Protein AF-A0A0J5P2F0-F1 (afdb_monomer)

pLDDT: mean 94.04, std 5.74, range [52.84, 98.5]

Mean predicted aligned error: 3.56 Å

InterPro domains:
  IPR014894 Inner membrane lipoprotein DcrB/EagT6 [PF08786] (7-129)
  IPR016123 Mog1/PsbP, alpha/beta/alpha sandwich [SSF55724] (1-134)

Nearest PDB structures (foldseek):
  1tu1-assembly1_A  TM=9.092E-01  e=1.789E-09  Pseudomonas aeruginosa PAO1
  6e8a-assembly2_B-2  TM=6.348E-01  e=1.844E-07  Salmonella enterica subsp. enterica serovar Typhimurium
  6e8a-assembly1_A-3  TM=6.586E-01  e=5.725E-07  Salmonella enterica subsp. enterica serovar Typhimurium
  1v2b-assembly2_B  TM=5.776E-01  e=3.020E-05  Nicotiana tabacum
  4pws-assembly1_A  TM=5.704E-01  e=7.357E-04  Mycobacterium tuberculosis

Organism: NCBI:txid67855

Sequence (136 aa):
MYYQINEGKFKLPESWQDQSVNAFTLPNSQVNFVINRMPLVEGVNHEDFYHQIMHQFESLTNYHLIEHRQFELQNQPVHLLEYDWKSPESHIYQLAVLWIVGKQLLTFTFTSTIPLTESQKDYLLNIVYSFEPTTE

Structure (mmCIF, N/CA/C/O backbone):
data_AF-A0A0J5P2F0-F1
#
_entry.id   AF-A0A0J5P2F0-F1
#
loop_
_atom_site.group_PDB
_atom_site.id
_atom_site.type_symbol
_atom_site.label_atom_id
_atom_site.label_alt_id
_atom_site.label_comp_id
_atom_site.label_asym_id
_atom_site.label_entity_id
_atom_site.label_seq_id
_atom_site.pdbx_PDB_ins_code
_atom_site.Cartn_x
_atom_site.Cartn_y
_atom_site.Cartn_z
_atom_site.occupancy
_atom_site.B_iso_or_equiv
_atom_site.auth_seq_id
_atom_site.auth_comp_id
_atom_site.auth_asym_id
_atom_site.auth_atom_id
_atom_site.pdbx_PDB_model_num
ATOM 1 N N . MET A 1 1 ? -13.324 -5.195 20.435 1.00 87.44 1 MET A N 1
ATOM 2 C CA . MET A 1 1 ? -13.615 -5.215 18.982 1.00 87.44 1 MET A CA 1
ATOM 3 C C . MET A 1 1 ? -13.550 -6.643 18.428 1.00 87.44 1 MET A C 1
ATOM 5 O O . MET A 1 1 ? -12.713 -7.415 18.886 1.00 87.44 1 MET A O 1
ATOM 9 N N . TYR A 1 2 ? -14.430 -7.035 17.497 1.00 91.62 2 TYR A N 1
ATOM 10 C CA . TYR A 1 2 ? -14.237 -8.277 16.728 1.00 91.62 2 TYR A CA 1
ATOM 11 C C . TYR A 1 2 ? -13.278 -7.998 15.571 1.00 91.62 2 TYR A C 1
ATOM 13 O O . TYR A 1 2 ? -13.491 -7.048 14.830 1.00 91.62 2 TYR A O 1
ATOM 21 N N . TYR A 1 3 ? -12.251 -8.827 15.428 1.00 93.75 3 TYR A N 1
ATOM 22 C CA . TYR A 1 3 ? -11.258 -8.742 14.366 1.00 93.75 3 TYR A CA 1
ATOM 23 C C . TYR A 1 3 ? -11.399 -9.954 13.447 1.00 93.75 3 TYR A C 1
ATOM 25 O O . TYR A 1 3 ? -11.496 -11.085 13.936 1.00 93.75 3 TYR A O 1
ATOM 33 N N . GLN A 1 4 ? -11.439 -9.719 12.137 1.00 94.56 4 GLN A N 1
ATOM 34 C CA . GLN A 1 4 ? -11.586 -10.758 11.121 1.00 94.56 4 GLN A CA 1
ATOM 35 C C . GLN A 1 4 ? -10.316 -10.855 10.276 1.00 94.56 4 GLN A C 1
ATOM 37 O O . GLN A 1 4 ? -9.797 -9.853 9.796 1.00 94.56 4 GLN A O 1
ATOM 42 N N . ILE A 1 5 ? -9.854 -12.086 10.083 1.00 96.31 5 ILE A N 1
ATOM 43 C CA . ILE A 1 5 ? -8.816 -12.463 9.123 1.00 96.31 5 ILE A CA 1
ATOM 44 C C . ILE A 1 5 ? -9.408 -13.456 8.121 1.00 96.31 5 ILE A C 1
ATOM 46 O O . ILE A 1 5 ? -10.567 -13.860 8.240 1.00 96.31 5 ILE A O 1
ATOM 50 N N . ASN A 1 6 ? -8.614 -13.872 7.140 1.00 96.25 6 ASN A N 1
ATOM 51 C CA . ASN A 1 6 ? -9.054 -14.828 6.129 1.00 96.25 6 ASN A CA 1
ATOM 52 C C . ASN A 1 6 ? -9.465 -16.186 6.743 1.00 96.25 6 ASN A C 1
ATOM 54 O O . ASN A 1 6 ? -10.436 -16.801 6.314 1.00 96.25 6 ASN A O 1
ATOM 58 N N . GLU A 1 7 ? -8.776 -16.629 7.796 1.00 98.25 7 GLU A N 1
ATOM 59 C CA . GLU A 1 7 ? -8.963 -17.941 8.426 1.00 98.25 7 GLU A CA 1
ATOM 60 C C . GLU A 1 7 ? -10.062 -17.963 9.505 1.00 98.25 7 GLU A C 1
ATOM 62 O O . GLU A 1 7 ? -10.419 -19.033 10.002 1.00 98.25 7 GLU A O 1
ATOM 67 N N . GLY A 1 8 ? -10.600 -16.807 9.911 1.00 96.75 8 GLY A N 1
ATOM 68 C CA . GLY A 1 8 ? -11.597 -16.737 10.979 1.00 96.75 8 GLY A CA 1
ATOM 69 C C . GLY A 1 8 ? -11.687 -15.380 11.674 1.00 96.75 8 GLY A C 1
ATOM 70 O O . GLY A 1 8 ? -11.323 -14.345 11.125 1.00 96.75 8 GLY A O 1
ATOM 71 N N . LYS A 1 9 ? -12.206 -15.378 12.909 1.00 97.25 9 LYS A N 1
ATOM 72 C CA . LYS A 1 9 ? -12.408 -14.158 13.705 1.00 97.25 9 LYS A CA 1
ATOM 73 C C . LYS A 1 9 ? -12.157 -14.376 15.192 1.00 97.25 9 LYS A C 1
ATOM 75 O O . LYS A 1 9 ? -12.449 -15.446 15.723 1.00 97.25 9 LYS A O 1
ATOM 8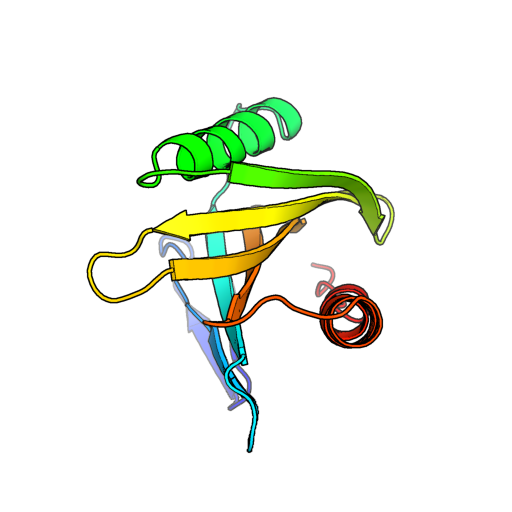0 N N . PHE A 1 10 ? -11.692 -13.338 15.879 1.00 96.81 10 PHE A N 1
ATOM 81 C CA . PHE A 1 10 ? -11.490 -13.332 17.330 1.00 96.81 10 PHE A CA 1
ATOM 82 C C . PHE A 1 10 ? -11.836 -11.967 17.937 1.00 96.81 10 PHE A C 1
ATOM 84 O O . PHE A 1 10 ? -12.030 -10.983 17.228 1.00 96.81 10 PHE A O 1
ATOM 91 N N . LYS A 1 11 ? -11.981 -11.906 19.266 1.00 96.81 11 LYS A N 1
ATOM 92 C CA . LYS A 1 11 ? -12.186 -10.643 19.989 1.00 96.81 11 LYS A CA 1
ATOM 93 C C . LYS A 1 11 ? -10.843 -10.092 20.444 1.00 96.81 11 LYS A C 1
ATOM 95 O O . LYS A 1 11 ? -10.133 -10.773 21.177 1.00 96.81 11 LYS A O 1
ATOM 100 N N . LEU A 1 12 ? -10.548 -8.855 20.065 1.00 94.75 12 LEU A N 1
ATOM 101 C CA . LEU A 1 12 ? -9.410 -8.095 20.567 1.00 94.75 12 LEU A CA 1
ATOM 102 C C . LEU A 1 12 ? -9.856 -7.032 21.584 1.00 94.75 12 LEU A C 1
ATOM 104 O O . LEU A 1 12 ? -10.955 -6.469 21.440 1.00 94.75 12 LEU A O 1
ATOM 108 N N . PRO A 1 13 ? -9.022 -6.727 22.596 1.00 95.56 13 PRO A N 1
ATOM 109 C CA . PRO A 1 13 ? -9.184 -5.533 23.419 1.00 95.56 13 PRO A CA 1
ATOM 110 C C . PRO A 1 13 ? -9.134 -4.259 22.566 1.00 95.56 13 PRO A C 1
ATOM 112 O O . PRO A 1 13 ? -8.366 -4.177 21.615 1.00 95.56 13 PRO A O 1
ATOM 115 N N . GLU A 1 14 ? -9.926 -3.248 22.919 1.00 88.50 14 GLU A N 1
ATOM 116 C CA . GLU A 1 14 ? -9.983 -1.975 22.172 1.00 88.50 14 GLU A CA 1
ATOM 117 C C . GLU A 1 14 ? -8.732 -1.109 22.346 1.00 88.50 14 GLU A C 1
ATOM 119 O O . GLU A 1 14 ? -8.480 -0.220 21.544 1.00 88.50 14 GLU A O 1
ATOM 124 N N . SER A 1 15 ? -7.924 -1.382 23.372 1.00 89.75 15 SER A N 1
ATOM 125 C CA . SER A 1 15 ? -6.664 -0.681 23.621 1.00 89.75 15 SER A CA 1
ATOM 126 C C . SER A 1 15 ? -5.516 -1.127 22.712 1.00 89.75 15 SER A C 1
ATOM 128 O O . SER A 1 15 ? -4.425 -0.565 22.800 1.00 89.75 15 SER A O 1
ATOM 130 N N . TRP A 1 16 ? -5.711 -2.162 21.890 1.00 91.50 16 TRP A N 1
ATOM 131 C CA . TRP A 1 16 ? -4.663 -2.684 21.019 1.00 91.50 16 TRP A CA 1
ATOM 132 C C . TRP A 1 16 ? -4.615 -1.906 19.709 1.00 91.50 16 TRP A C 1
ATOM 134 O O . TRP A 1 16 ? -5.640 -1.630 19.090 1.00 91.50 16 TRP A O 1
ATOM 144 N N . GLN A 1 17 ? -3.401 -1.589 19.272 1.00 89.38 17 GLN A N 1
ATOM 145 C CA . GLN A 1 17 ? -3.153 -0.960 17.983 1.00 89.38 17 GLN A CA 1
ATOM 146 C C . GLN A 1 17 ? -2.941 -2.045 16.924 1.00 89.38 17 GLN A C 1
ATOM 148 O O . GLN A 1 17 ? -2.087 -2.915 17.095 1.00 89.38 17 GLN A O 1
ATOM 153 N N . ASP A 1 18 ? -3.700 -1.990 15.829 1.00 91.81 18 ASP A N 1
ATOM 154 C CA . ASP A 1 18 ? -3.492 -2.895 14.697 1.00 91.81 18 ASP A CA 1
ATOM 155 C C . ASP A 1 18 ? -2.254 -2.470 13.895 1.00 91.81 18 ASP A C 1
ATOM 157 O O . ASP A 1 18 ? -2.211 -1.377 13.331 1.00 91.81 18 ASP A O 1
ATOM 161 N N . GLN A 1 19 ? -1.252 -3.348 13.856 1.00 91.62 19 GLN A N 1
ATOM 162 C CA . GLN A 1 19 ? -0.035 -3.213 13.048 1.00 91.62 19 GLN A CA 1
ATOM 163 C C . GLN A 1 19 ? 0.100 -4.368 12.043 1.00 91.62 19 GLN A C 1
ATOM 165 O O . GLN A 1 19 ? 1.201 -4.734 11.633 1.00 91.62 19 GLN A O 1
ATOM 170 N N . SER A 1 20 ? -1.018 -4.997 11.675 1.00 95.31 20 SER A N 1
ATOM 171 C CA . SER A 1 20 ? -1.015 -6.155 10.788 1.00 95.31 20 SER A CA 1
ATOM 172 C C . SER A 1 20 ? -0.485 -5.799 9.406 1.00 95.31 20 SER A C 1
ATOM 174 O O . SER A 1 20 ? -0.911 -4.824 8.777 1.00 95.31 20 SER A O 1
ATOM 176 N N . VAL A 1 21 ? 0.382 -6.667 8.895 1.00 97.25 21 VAL A N 1
ATOM 177 C CA . VAL A 1 21 ? 0.887 -6.623 7.526 1.00 97.25 21 VAL A CA 1
ATOM 178 C C . VAL A 1 21 ? 0.358 -7.844 6.787 1.00 97.25 21 VAL A C 1
ATOM 180 O O . VAL A 1 21 ? 0.605 -8.975 7.202 1.00 97.25 21 VAL A O 1
ATOM 183 N N . ASN A 1 22 ? -0.364 -7.628 5.689 1.00 98.31 22 ASN A N 1
ATOM 184 C CA . ASN A 1 22 ? -0.620 -8.699 4.729 1.00 98.31 22 ASN A CA 1
ATOM 185 C C . ASN A 1 22 ? 0.449 -8.643 3.649 1.00 98.31 22 ASN A C 1
ATOM 187 O O . ASN A 1 22 ? 0.729 -7.567 3.133 1.00 98.31 22 ASN A O 1
ATOM 191 N N . ALA A 1 23 ? 1.018 -9.791 3.303 1.00 97.75 23 ALA A N 1
ATOM 192 C CA . ALA A 1 23 ? 1.998 -9.915 2.239 1.00 97.75 23 ALA A CA 1
ATOM 193 C C . ALA A 1 23 ? 1.588 -11.057 1.309 1.00 97.75 23 ALA A C 1
ATOM 195 O O . ALA A 1 23 ? 1.312 -12.168 1.759 1.00 97.75 23 ALA A O 1
ATOM 196 N N . PHE A 1 24 ? 1.562 -10.772 0.014 1.00 97.19 24 PHE A N 1
ATOM 197 C CA . PHE A 1 24 ? 1.224 -11.710 -1.043 1.00 97.19 24 PHE A CA 1
ATOM 198 C C . PHE A 1 24 ? 2.360 -11.747 -2.060 1.00 97.19 24 PHE A C 1
ATOM 200 O O . PHE A 1 24 ? 2.907 -10.710 -2.443 1.00 97.19 24 PHE A O 1
ATOM 207 N N . THR A 1 25 ? 2.690 -12.947 -2.524 1.00 93.44 25 THR A N 1
ATOM 208 C CA . THR A 1 25 ? 3.610 -13.164 -3.641 1.00 93.44 25 THR A CA 1
ATOM 209 C C . THR A 1 25 ? 2.808 -13.612 -4.853 1.00 93.44 25 THR A C 1
ATOM 211 O O . THR A 1 25 ? 1.906 -14.446 -4.747 1.00 93.44 25 THR A O 1
ATOM 214 N N . LEU A 1 26 ? 3.106 -13.039 -6.016 1.00 87.44 26 LEU A N 1
ATOM 215 C CA . LEU A 1 26 ? 2.444 -13.423 -7.256 1.00 87.44 26 LEU A CA 1
ATOM 216 C C . LEU A 1 26 ? 3.254 -14.555 -7.912 1.00 87.44 26 LEU A C 1
ATOM 218 O O . LEU A 1 26 ? 4.434 -14.357 -8.213 1.00 87.44 26 LEU A O 1
ATOM 222 N N . PRO A 1 27 ? 2.664 -15.741 -8.160 1.00 85.50 27 PRO A N 1
ATOM 223 C CA . PRO A 1 27 ? 3.372 -16.828 -8.828 1.00 85.50 27 PRO A CA 1
ATOM 224 C C . PRO A 1 27 ? 3.928 -16.385 -10.184 1.00 85.50 27 PRO A C 1
ATOM 226 O O . PRO A 1 27 ? 3.225 -15.754 -10.971 1.00 85.50 27 PRO A O 1
ATOM 229 N N . ASN A 1 28 ? 5.182 -16.746 -10.469 1.00 83.12 28 ASN A N 1
ATOM 230 C CA . ASN A 1 28 ? 5.889 -16.395 -11.709 1.00 83.12 28 ASN A CA 1
ATOM 231 C C . ASN A 1 28 ? 6.033 -14.881 -11.967 1.00 83.12 28 ASN A C 1
ATOM 233 O O . ASN A 1 28 ? 6.261 -14.470 -13.103 1.00 83.12 28 ASN A O 1
ATOM 237 N N . SER A 1 29 ? 5.919 -14.054 -10.927 1.00 84.88 29 SER A N 1
ATOM 238 C CA . SER A 1 29 ? 6.127 -12.610 -10.990 1.00 84.88 29 SER A CA 1
ATOM 239 C C . SER A 1 29 ? 7.200 -12.183 -9.989 1.00 84.88 29 SER A C 1
ATOM 241 O O . SER A 1 29 ? 7.382 -12.817 -8.953 1.00 84.88 29 SER A O 1
ATOM 243 N N . GLN A 1 30 ? 7.907 -11.093 -10.292 1.00 86.00 30 GLN A N 1
ATOM 244 C CA . GLN A 1 30 ? 8.799 -10.415 -9.338 1.00 86.00 30 GLN A CA 1
ATOM 245 C C . GLN A 1 30 ? 8.046 -9.390 -8.476 1.00 86.00 30 GLN A C 1
ATOM 247 O O . GLN A 1 30 ? 8.664 -8.644 -7.720 1.00 86.00 30 GLN A O 1
ATOM 252 N N . VAL A 1 31 ? 6.718 -9.334 -8.614 1.00 94.62 31 VAL A N 1
ATOM 253 C CA . VAL A 1 31 ? 5.867 -8.406 -7.879 1.00 94.62 31 VAL A CA 1
ATOM 254 C C . VAL A 1 31 ? 5.418 -9.027 -6.564 1.00 94.62 31 VAL A C 1
ATOM 256 O O . VAL A 1 31 ? 4.801 -10.095 -6.546 1.00 94.62 31 VAL A O 1
ATOM 259 N N . ASN A 1 32 ? 5.655 -8.298 -5.481 1.00 96.12 32 ASN A N 1
ATOM 260 C CA . ASN A 1 32 ? 5.056 -8.558 -4.180 1.00 96.12 32 ASN A CA 1
ATOM 261 C C . ASN A 1 32 ? 3.978 -7.515 -3.904 1.00 96.12 32 ASN A C 1
ATOM 263 O O . ASN A 1 32 ? 4.107 -6.367 -4.324 1.00 96.12 32 ASN A O 1
ATOM 267 N N . PHE A 1 33 ? 2.940 -7.910 -3.178 1.00 98.06 33 PHE A N 1
ATOM 268 C CA . PHE A 1 33 ? 1.868 -7.021 -2.753 1.00 98.06 33 PHE A CA 1
ATOM 269 C C . PHE A 1 33 ? 1.780 -7.009 -1.233 1.00 98.06 33 PHE A C 1
ATOM 271 O O . PHE A 1 33 ? 1.627 -8.057 -0.608 1.00 98.06 33 PHE A O 1
ATOM 278 N N . VAL A 1 34 ? 1.889 -5.827 -0.640 1.00 98.44 34 VAL A N 1
ATOM 279 C CA . VAL A 1 34 ? 1.850 -5.625 0.804 1.00 98.44 34 VAL A CA 1
ATOM 280 C C . VAL A 1 34 ? 0.735 -4.655 1.164 1.00 98.44 34 VAL A C 1
ATOM 282 O O . VAL A 1 34 ? 0.554 -3.638 0.500 1.00 98.44 34 VAL A O 1
ATOM 285 N N . ILE A 1 35 ? 0.005 -4.962 2.234 1.00 98.38 35 ILE A N 1
ATOM 286 C CA . ILE A 1 35 ? -0.979 -4.069 2.843 1.00 98.38 35 ILE A CA 1
ATOM 287 C C . ILE A 1 35 ? -0.570 -3.845 4.289 1.00 98.38 35 ILE A C 1
ATOM 289 O O . ILE A 1 35 ? -0.520 -4.797 5.071 1.00 98.38 35 ILE A O 1
ATOM 293 N N . ASN A 1 36 ? -0.316 -2.596 4.656 1.00 97.12 36 ASN A N 1
ATOM 294 C CA . ASN A 1 36 ? -0.070 -2.198 6.037 1.00 97.12 36 ASN A CA 1
ATOM 295 C C . ASN A 1 36 ? -1.106 -1.173 6.503 1.00 97.12 36 ASN A C 1
ATOM 297 O O . ASN A 1 36 ? -1.730 -0.477 5.700 1.00 97.12 36 ASN A O 1
ATOM 301 N N . ARG A 1 37 ? -1.287 -1.118 7.824 1.00 95.25 37 ARG A N 1
ATOM 302 C CA . ARG A 1 37 ? -2.189 -0.189 8.503 1.00 95.25 37 ARG A CA 1
ATOM 303 C C . ARG A 1 37 ? -1.376 0.776 9.327 1.00 95.25 37 ARG A C 1
ATOM 305 O O . ARG A 1 37 ? -0.375 0.396 9.932 1.00 95.25 37 ARG A O 1
ATOM 312 N N . MET A 1 38 ? -1.860 1.999 9.401 1.00 93.38 38 MET A N 1
ATOM 313 C CA . MET A 1 38 ? -1.382 2.966 10.366 1.00 93.38 38 MET A CA 1
ATOM 314 C C . MET A 1 38 ? -2.579 3.738 10.919 1.00 93.38 38 MET A C 1
ATOM 316 O O . MET A 1 38 ? -3.417 4.197 10.143 1.00 93.38 38 MET A O 1
ATOM 320 N N . PRO A 1 39 ? -2.708 3.871 12.246 1.00 92.19 39 PRO A N 1
ATOM 321 C CA . PRO A 1 39 ? -3.801 4.638 12.816 1.00 92.19 39 PRO A CA 1
ATOM 322 C C . PRO A 1 39 ? -3.642 6.119 12.497 1.00 92.19 39 PRO A C 1
ATOM 324 O O . PRO A 1 39 ? -2.528 6.646 12.463 1.00 92.19 39 PRO A O 1
ATOM 327 N N . LEU A 1 40 ? -4.774 6.788 12.303 1.00 91.19 40 LEU A N 1
ATOM 328 C CA . LEU A 1 40 ? -4.795 8.238 12.185 1.00 91.19 40 LEU A CA 1
ATOM 329 C C . LEU A 1 40 ? -4.395 8.882 13.514 1.00 91.19 40 LEU A C 1
ATOM 331 O O . LEU A 1 40 ? -4.709 8.375 14.594 1.00 91.19 40 LEU A O 1
ATOM 335 N N . VAL A 1 41 ? -3.728 10.028 13.425 1.00 87.31 41 VAL A N 1
ATOM 336 C CA . VAL A 1 41 ? -3.439 10.862 14.593 1.00 87.31 41 VAL A CA 1
ATOM 337 C C . VAL A 1 41 ? -4.651 11.751 14.852 1.00 87.31 41 VAL A C 1
ATOM 339 O O . VAL A 1 41 ? -5.075 12.508 13.979 1.00 87.31 41 VAL A O 1
ATOM 342 N N . GLU A 1 42 ? -5.225 11.654 16.052 1.00 84.00 42 GLU A N 1
ATOM 343 C CA . GLU A 1 42 ? -6.386 12.463 16.427 1.00 84.00 42 GLU A CA 1
ATOM 344 C C . GLU A 1 42 ? -6.087 13.965 16.310 1.00 84.0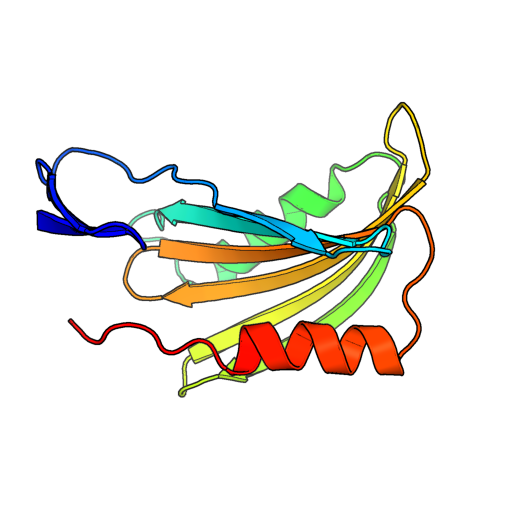0 42 GLU A C 1
ATOM 346 O O . GLU A 1 42 ? -5.034 14.446 16.728 1.00 84.00 42 GLU A O 1
ATOM 351 N N . GLY A 1 43 ? -7.033 14.715 15.741 1.00 86.75 43 GLY A N 1
ATOM 352 C CA . GLY A 1 43 ? -6.924 16.166 15.565 1.00 86.75 43 GLY A CA 1
ATOM 353 C C . GLY A 1 43 ? -6.117 16.620 14.343 1.00 86.75 43 GLY A C 1
ATOM 354 O O . GLY A 1 43 ? -6.144 17.809 14.033 1.00 86.75 43 GLY A O 1
ATOM 355 N N . VAL A 1 44 ? -5.452 15.710 13.623 1.00 89.75 44 VAL A N 1
ATOM 356 C CA . VAL A 1 44 ? -4.807 16.010 12.334 1.00 89.75 44 VAL A CA 1
ATOM 357 C C . VAL A 1 44 ? -5.838 15.852 11.217 1.00 89.75 44 VAL A C 1
ATOM 359 O O . VAL A 1 44 ? -6.589 14.876 11.189 1.00 89.75 44 VAL A O 1
ATOM 362 N N . ASN A 1 45 ? -5.910 16.820 10.302 1.00 93.62 45 ASN A N 1
ATOM 363 C CA . ASN A 1 45 ? -6.792 16.690 9.144 1.00 93.62 45 ASN A CA 1
ATOM 364 C C . ASN A 1 45 ? -6.229 15.653 8.152 1.00 93.62 45 ASN A C 1
ATOM 366 O O . ASN A 1 45 ? -5.026 15.409 8.098 1.00 93.62 45 ASN A O 1
ATOM 370 N N . HIS A 1 46 ? -7.107 15.013 7.380 1.00 93.31 46 HIS A N 1
ATOM 371 C CA . HIS A 1 46 ? -6.714 13.897 6.515 1.00 93.31 46 HIS A CA 1
ATOM 372 C C . HIS A 1 46 ? -5.711 14.292 5.422 1.00 93.31 46 HIS A C 1
ATOM 374 O O . HIS A 1 46 ? -4.814 13.509 5.127 1.00 93.31 46 HIS A O 1
ATOM 380 N N . GLU A 1 47 ? -5.824 15.495 4.858 1.00 93.12 47 GLU A N 1
ATOM 381 C CA . GLU A 1 47 ? -4.907 15.978 3.816 1.00 93.12 47 GLU A CA 1
ATOM 382 C C . GLU A 1 47 ? -3.489 16.173 4.366 1.00 93.12 47 GLU A C 1
ATOM 384 O O . GLU A 1 47 ? -2.529 15.634 3.817 1.00 93.12 47 GLU A O 1
ATOM 389 N N . ASP A 1 48 ? -3.346 16.849 5.507 1.00 93.81 48 ASP A N 1
ATOM 390 C CA . ASP A 1 48 ? -2.063 17.013 6.197 1.00 93.81 48 ASP A CA 1
ATOM 391 C C . ASP A 1 48 ? -1.471 15.657 6.584 1.00 93.81 48 ASP A C 1
ATOM 393 O O . ASP A 1 48 ? -0.261 15.449 6.480 1.00 93.81 48 ASP A O 1
ATOM 397 N N . PHE A 1 49 ? -2.324 14.711 6.988 1.00 94.81 49 PHE A N 1
ATOM 398 C CA . PHE A 1 49 ? -1.894 13.352 7.283 1.00 94.81 49 PHE A CA 1
ATOM 399 C C . PHE A 1 49 ? -1.337 12.659 6.034 1.00 94.81 49 PHE A C 1
ATOM 401 O O . PHE A 1 49 ? -0.229 12.128 6.082 1.00 94.81 49 PHE A O 1
ATOM 408 N N . TYR A 1 50 ? -2.037 12.709 4.894 1.00 96.19 50 TYR A N 1
ATOM 409 C CA . TYR A 1 50 ? -1.515 12.183 3.631 1.00 96.19 50 TYR A CA 1
ATOM 410 C C . TYR A 1 50 ? -0.185 12.837 3.257 1.00 96.19 50 TYR A C 1
ATOM 412 O O . TYR A 1 50 ? 0.772 12.123 2.961 1.00 96.19 50 TYR A O 1
ATOM 420 N N . HIS A 1 51 ? -0.088 14.166 3.321 1.00 94.31 51 HIS A N 1
ATOM 421 C CA . HIS A 1 51 ? 1.153 14.887 3.037 1.00 94.31 51 HIS A CA 1
ATOM 422 C C . HIS A 1 51 ? 2.306 14.435 3.935 1.00 94.31 51 HIS A C 1
ATOM 424 O O . HIS A 1 51 ? 3.403 14.177 3.437 1.00 94.31 51 HIS A O 1
ATOM 430 N N . GLN A 1 52 ? 2.057 14.266 5.236 1.00 93.81 52 GLN A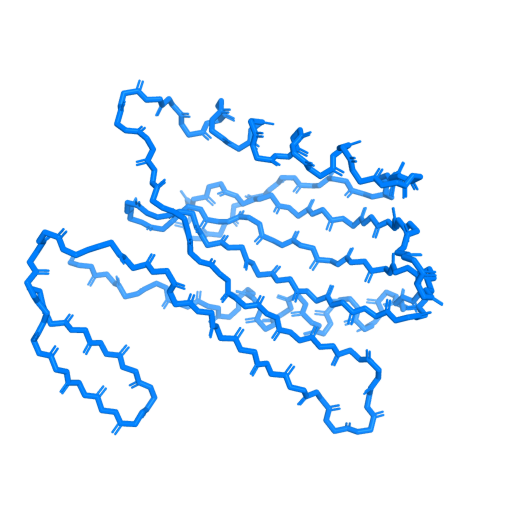 N 1
ATOM 431 C CA . GLN A 1 52 ? 3.057 13.768 6.176 1.00 93.81 52 GLN A CA 1
ATOM 432 C C . GLN A 1 52 ? 3.561 12.373 5.787 1.00 93.81 52 GLN A C 1
ATOM 434 O O . GLN A 1 52 ? 4.755 12.104 5.906 1.00 93.81 52 GLN A O 1
ATOM 439 N N . ILE A 1 53 ? 2.677 11.482 5.332 1.00 94.62 53 ILE A N 1
ATOM 440 C CA . ILE A 1 53 ? 3.058 10.122 4.929 1.00 94.62 53 ILE A CA 1
ATOM 441 C C . ILE A 1 53 ? 3.788 10.109 3.596 1.00 94.62 53 ILE A C 1
ATOM 443 O O . ILE A 1 53 ? 4.817 9.451 3.479 1.00 94.62 53 ILE A O 1
ATOM 447 N N . MET A 1 54 ? 3.328 10.884 2.619 1.00 95.38 54 MET A N 1
ATOM 448 C CA . MET A 1 54 ? 4.014 11.000 1.333 1.00 95.38 54 MET A CA 1
ATOM 449 C C . MET A 1 54 ? 5.437 11.548 1.500 1.00 95.38 54 MET A C 1
ATOM 451 O O . MET A 1 54 ? 6.375 10.996 0.931 1.00 95.38 54 MET A O 1
ATOM 455 N N . HIS A 1 55 ? 5.627 12.535 2.381 1.00 94.25 55 HIS A N 1
ATOM 456 C CA . HIS A 1 55 ? 6.947 13.081 2.708 1.00 94.25 55 HIS A CA 1
ATOM 457 C C . HIS A 1 55 ? 7.885 12.044 3.365 1.00 94.25 55 HIS A C 1
ATOM 459 O O . HIS A 1 55 ? 9.107 12.182 3.314 1.00 94.25 55 HIS A O 1
ATOM 465 N N . GLN A 1 56 ? 7.366 10.975 3.982 1.00 93.75 56 GLN A N 1
ATOM 466 C CA . GLN A 1 56 ? 8.228 9.899 4.490 1.00 93.75 56 GLN A CA 1
ATOM 467 C C . GLN A 1 56 ? 8.864 9.100 3.349 1.00 93.75 56 GLN A C 1
ATOM 469 O O . GLN A 1 56 ? 10.023 8.704 3.475 1.00 93.75 56 GLN A O 1
ATOM 474 N N . PHE A 1 57 ? 8.170 8.912 2.221 1.00 93.50 57 PHE A N 1
ATOM 475 C CA . PHE A 1 57 ? 8.746 8.238 1.052 1.00 93.50 57 PHE A CA 1
ATOM 476 C C . PHE A 1 57 ? 9.905 9.031 0.443 1.00 93.50 57 PHE A C 1
ATOM 478 O O . PHE A 1 57 ? 10.890 8.439 0.014 1.00 93.50 57 PHE A O 1
ATOM 485 N N . GLU A 1 58 ? 9.859 10.362 0.501 1.00 93.25 58 GLU A N 1
ATOM 486 C CA . GLU A 1 58 ? 10.938 11.229 0.007 1.00 93.25 58 GLU A CA 1
ATOM 487 C C . GLU A 1 58 ? 12.262 11.050 0.768 1.00 93.25 58 GLU A C 1
ATOM 489 O O . GLU A 1 58 ? 13.327 11.403 0.264 1.00 93.25 58 GLU A O 1
ATOM 494 N N . SER A 1 59 ? 12.223 10.460 1.969 1.00 94.50 59 SER A N 1
ATOM 495 C CA . SER A 1 59 ? 13.429 10.124 2.734 1.00 94.50 59 SER A CA 1
ATOM 496 C C . SER A 1 59 ? 14.159 8.871 2.228 1.00 94.50 59 SER A C 1
ATOM 498 O O . SER A 1 59 ? 15.266 8.573 2.689 1.00 94.50 59 SER A O 1
ATOM 500 N N . LEU A 1 60 ? 13.566 8.131 1.283 1.00 95.31 60 LEU A N 1
ATOM 501 C CA . LEU A 1 60 ? 14.184 6.953 0.682 1.00 95.31 60 LEU A CA 1
ATOM 502 C C . LEU A 1 60 ? 15.418 7.340 -0.147 1.00 95.31 60 LEU A C 1
ATOM 504 O O . LEU A 1 60 ? 15.497 8.393 -0.781 1.00 95.31 60 LEU A O 1
ATOM 508 N N . THR A 1 61 ? 16.417 6.456 -0.156 1.00 96.06 61 THR A N 1
ATOM 509 C CA . THR A 1 61 ? 17.679 6.717 -0.860 1.00 96.06 61 THR A CA 1
ATOM 510 C C . THR A 1 61 ? 17.447 6.774 -2.365 1.00 96.06 61 THR A C 1
ATOM 512 O O . THR A 1 61 ? 16.983 5.801 -2.957 1.00 96.06 61 THR A O 1
ATOM 515 N N . ASN A 1 62 ? 17.832 7.889 -2.988 1.00 96.31 62 ASN A N 1
ATOM 516 C CA . ASN A 1 62 ? 17.584 8.164 -4.405 1.00 96.31 62 ASN A CA 1
ATOM 517 C C . ASN A 1 62 ? 16.103 8.018 -4.784 1.00 96.31 62 ASN A C 1
ATOM 519 O O . ASN A 1 62 ? 15.801 7.463 -5.836 1.00 96.31 62 ASN A O 1
ATOM 523 N N . TYR A 1 63 ? 15.200 8.469 -3.913 1.00 97.69 63 TYR A N 1
ATOM 524 C CA . TYR A 1 63 ? 13.782 8.532 -4.226 1.00 97.69 63 TYR A CA 1
ATOM 525 C C . TYR A 1 63 ? 13.527 9.354 -5.492 1.00 97.69 63 TYR A C 1
ATOM 527 O O . TYR A 1 63 ? 14.033 10.471 -5.638 1.00 97.69 63 TYR A O 1
ATOM 535 N N . HIS A 1 64 ? 12.707 8.808 -6.380 1.00 97.69 64 HIS A N 1
ATOM 536 C CA . HIS A 1 64 ? 12.258 9.462 -7.593 1.00 97.69 64 HIS A CA 1
ATOM 537 C C . HIS A 1 64 ? 10.769 9.185 -7.796 1.00 97.69 64 HIS A C 1
ATOM 539 O O . HIS A 1 64 ? 10.353 8.059 -8.062 1.00 97.69 64 HIS A O 1
ATOM 545 N N . LEU A 1 65 ? 9.960 10.235 -7.654 1.00 98.06 65 LEU A N 1
ATOM 546 C CA . LEU A 1 65 ? 8.531 10.185 -7.935 1.00 98.06 65 LEU A CA 1
ATOM 547 C C . LEU A 1 65 ? 8.306 10.198 -9.451 1.00 98.06 65 LEU A C 1
ATOM 549 O O . LEU A 1 65 ? 8.707 11.143 -10.129 1.00 98.06 65 LEU A O 1
ATOM 553 N N . ILE A 1 66 ? 7.637 9.166 -9.956 1.00 97.62 66 ILE A N 1
ATOM 554 C CA . ILE A 1 66 ? 7.282 9.003 -11.369 1.00 97.62 66 ILE A CA 1
ATOM 555 C C . ILE A 1 66 ? 5.892 9.594 -11.624 1.00 97.62 66 ILE A C 1
ATOM 557 O O . ILE A 1 66 ? 5.711 10.380 -12.552 1.00 97.62 66 ILE A O 1
ATOM 561 N N . GLU A 1 67 ? 4.915 9.254 -10.780 1.00 97.06 67 GLU A N 1
ATOM 562 C CA . GLU A 1 67 ? 3.551 9.780 -10.860 1.00 97.06 67 GLU A CA 1
ATOM 563 C C . GLU A 1 67 ? 2.957 9.960 -9.461 1.00 97.06 67 GLU A C 1
ATOM 565 O O . GLU A 1 67 ? 3.090 9.096 -8.596 1.00 97.06 67 GLU A O 1
ATOM 570 N N . HIS A 1 68 ? 2.238 11.064 -9.256 1.00 97.75 68 HIS A N 1
ATOM 571 C CA . HIS A 1 68 ? 1.292 11.220 -8.153 1.00 97.75 68 HIS A CA 1
ATOM 572 C C . HIS A 1 68 ? -0.070 11.606 -8.722 1.00 97.75 68 HIS A C 1
ATOM 574 O O . HIS A 1 68 ? -0.193 12.581 -9.464 1.00 97.75 68 HIS A O 1
ATOM 580 N N . ARG A 1 69 ? -1.101 10.838 -8.364 1.00 97.44 69 ARG A N 1
ATOM 581 C CA . ARG A 1 69 ? -2.486 11.094 -8.758 1.00 97.44 69 ARG A CA 1
ATOM 582 C C . ARG A 1 69 ? -3.409 11.009 -7.552 1.00 97.44 69 ARG A C 1
ATOM 584 O O . ARG A 1 69 ? -3.355 10.045 -6.796 1.00 97.44 69 ARG A O 1
ATOM 591 N N . GLN A 1 70 ? -4.301 11.983 -7.418 1.00 97.50 70 GLN A N 1
ATOM 592 C CA . GLN A 1 70 ? -5.407 11.948 -6.464 1.00 97.50 70 GLN A CA 1
ATOM 593 C C . GLN A 1 70 ? -6.719 11.681 -7.202 1.00 97.50 70 GLN A C 1
ATOM 595 O O . GLN A 1 70 ? -6.959 12.225 -8.281 1.00 97.50 70 GLN A O 1
ATOM 600 N N . PHE A 1 71 ? -7.552 10.819 -6.634 1.00 96.38 71 PHE A N 1
ATOM 601 C CA . PHE A 1 71 ? -8.886 10.487 -7.133 1.00 96.38 71 PHE A CA 1
ATOM 602 C C . PHE A 1 71 ? -9.754 10.008 -5.967 1.00 96.38 71 PHE A C 1
ATOM 604 O O . PHE A 1 71 ? -9.298 9.959 -4.826 1.00 96.38 71 PHE A O 1
ATOM 611 N N . GLU A 1 72 ? -11.010 9.671 -6.240 1.00 95.44 72 GLU A N 1
ATOM 612 C CA . GLU A 1 72 ? -11.935 9.187 -5.219 1.00 95.44 72 GLU A CA 1
ATOM 613 C C . GLU A 1 72 ? -12.304 7.723 -5.459 1.00 95.44 72 GLU A C 1
ATOM 615 O O . GLU A 1 72 ? -12.633 7.327 -6.579 1.00 95.44 72 GLU A O 1
ATOM 620 N N . LEU A 1 73 ? -12.305 6.930 -4.387 1.00 94.12 73 LEU A N 1
ATOM 621 C CA . LEU A 1 73 ? -12.959 5.624 -4.335 1.00 94.12 73 LEU A CA 1
ATOM 622 C C . LEU A 1 73 ? -14.009 5.671 -3.235 1.00 94.12 73 LEU A C 1
ATOM 624 O O . LEU A 1 73 ? -13.716 6.058 -2.107 1.00 94.12 73 LEU A O 1
ATOM 628 N N . GLN A 1 74 ? -15.243 5.287 -3.564 1.00 91.31 74 GLN A N 1
ATOM 629 C CA . GLN A 1 74 ? -16.361 5.272 -2.611 1.00 91.31 74 GLN A CA 1
ATOM 630 C C . GLN A 1 74 ? -16.547 6.617 -1.875 1.00 91.31 74 GLN A C 1
ATOM 632 O O . GLN A 1 74 ? -16.811 6.657 -0.675 1.00 91.31 74 GLN A O 1
ATOM 637 N N . ASN A 1 75 ? -16.403 7.729 -2.609 1.00 91.06 75 ASN A N 1
ATOM 638 C CA . ASN A 1 75 ? -16.472 9.107 -2.100 1.00 91.06 75 ASN A CA 1
ATOM 639 C C . ASN A 1 75 ? -15.430 9.433 -1.011 1.00 91.06 75 ASN A C 1
ATOM 641 O O . ASN A 1 75 ? -15.661 10.311 -0.180 1.00 91.06 75 ASN A O 1
ATOM 645 N N . GLN A 1 76 ? -14.314 8.7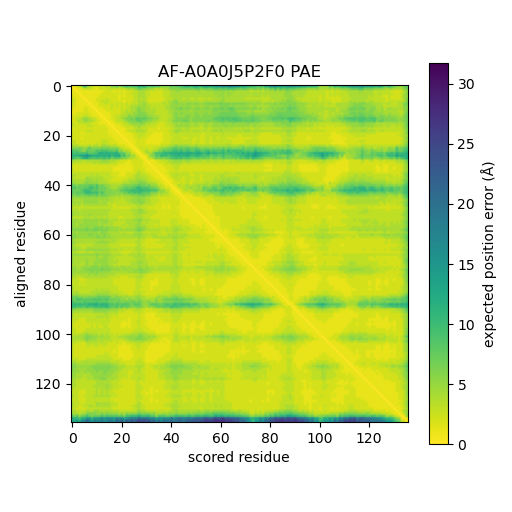03 -0.967 1.00 93.12 76 GLN A N 1
ATOM 646 C CA . GLN A 1 76 ? -13.171 8.996 -0.107 1.00 93.12 76 GLN A CA 1
ATOM 647 C C . GLN A 1 76 ? -11.945 9.317 -0.967 1.00 93.12 76 GLN A C 1
ATOM 649 O O . GLN A 1 76 ? -11.741 8.657 -1.991 1.00 93.12 76 GLN A O 1
ATOM 654 N N . PRO A 1 77 ? -11.118 10.299 -0.568 1.00 95.31 77 PRO A N 1
ATOM 655 C CA . PRO A 1 77 ? -9.901 10.640 -1.288 1.00 95.31 77 PRO A CA 1
ATOM 656 C C . PRO A 1 77 ? -8.880 9.505 -1.197 1.00 95.31 77 PRO A C 1
ATOM 658 O O . PRO A 1 77 ? -8.650 8.934 -0.127 1.00 95.31 77 PRO A O 1
ATOM 661 N N . VAL A 1 78 ? -8.245 9.220 -2.329 1.00 97.12 78 VAL A N 1
ATOM 662 C CA . VAL A 1 78 ? -7.224 8.188 -2.505 1.00 97.12 78 VAL A CA 1
ATOM 663 C C . VAL A 1 78 ? -6.043 8.784 -3.261 1.00 97.12 78 VAL A C 1
ATOM 665 O O . VAL A 1 78 ? -6.222 9.486 -4.258 1.00 97.12 78 VAL A O 1
ATOM 668 N N . HIS A 1 79 ? -4.830 8.487 -2.795 1.00 98.31 79 HIS A N 1
ATOM 669 C CA . HIS A 1 79 ? -3.592 8.934 -3.432 1.00 98.31 79 HIS A CA 1
ATOM 670 C C . HIS A 1 79 ? -2.860 7.734 -4.023 1.00 98.31 79 HIS A C 1
ATOM 672 O O . HIS A 1 79 ? -2.534 6.787 -3.311 1.00 98.31 79 HIS A O 1
ATOM 678 N N . LEU A 1 80 ? -2.588 7.785 -5.322 1.00 98.38 80 LEU A N 1
ATOM 679 C CA . LEU A 1 80 ? -1.712 6.863 -6.030 1.00 98.38 80 LEU A CA 1
ATOM 680 C C . LEU A 1 80 ? -0.336 7.502 -6.194 1.00 98.38 80 LEU A C 1
ATOM 682 O O . LEU A 1 80 ? -0.232 8.636 -6.659 1.00 98.38 80 LEU A O 1
ATOM 686 N N . LEU A 1 81 ? 0.700 6.745 -5.860 1.00 98.31 81 LEU A N 1
ATOM 687 C CA . LEU A 1 81 ? 2.096 7.098 -6.051 1.00 98.31 81 LEU A CA 1
ATOM 688 C C . LEU A 1 81 ? 2.777 5.991 -6.848 1.00 98.31 81 LEU A C 1
ATOM 690 O O . LEU A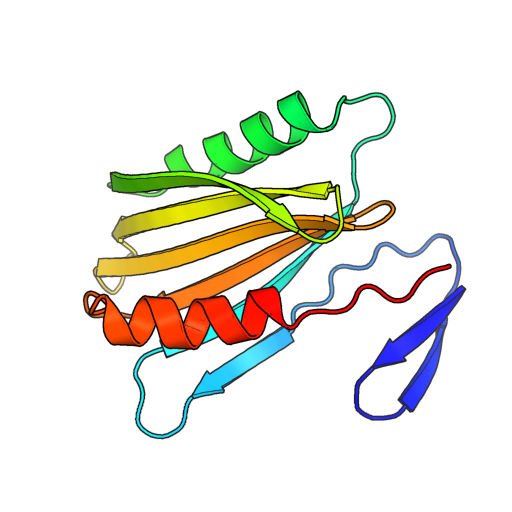 1 81 ? 2.770 4.832 -6.435 1.00 98.31 81 LEU A O 1
ATOM 694 N N . GLU A 1 82 ? 3.401 6.356 -7.956 1.00 98.12 82 GLU A N 1
ATOM 695 C CA . GLU A 1 82 ? 4.389 5.533 -8.640 1.00 98.12 82 GLU A CA 1
ATOM 696 C C . GLU A 1 82 ? 5.756 6.159 -8.407 1.00 98.12 82 GLU A C 1
ATOM 698 O O . GLU A 1 82 ? 5.955 7.346 -8.669 1.00 98.12 82 GLU A O 1
ATOM 703 N N . TYR A 1 83 ? 6.697 5.382 -7.890 1.00 98.25 83 TYR A N 1
ATOM 704 C CA . TYR A 1 83 ? 8.037 5.871 -7.605 1.00 98.25 83 TYR A CA 1
ATOM 705 C C . TYR A 1 83 ? 9.061 4.748 -7.661 1.00 98.25 83 TYR A C 1
ATOM 707 O O . TYR A 1 83 ? 8.738 3.565 -7.531 1.00 98.25 83 TYR A O 1
ATOM 715 N N . ASP A 1 84 ? 10.315 5.139 -7.820 1.00 98.12 84 ASP A N 1
ATOM 716 C CA . ASP A 1 84 ? 11.455 4.254 -7.683 1.00 98.12 84 ASP A CA 1
ATOM 717 C C . ASP A 1 84 ? 12.429 4.779 -6.624 1.00 98.12 84 ASP A C 1
ATOM 719 O O . ASP A 1 84 ? 12.411 5.951 -6.238 1.00 98.12 84 ASP A O 1
ATOM 723 N N . TRP A 1 85 ? 13.230 3.873 -6.073 1.00 97.88 85 TRP A N 1
ATOM 724 C CA . TRP A 1 85 ? 14.293 4.217 -5.137 1.00 97.88 85 TRP A CA 1
ATOM 725 C C . TRP A 1 85 ? 15.361 3.126 -5.102 1.00 97.88 85 TRP A C 1
ATOM 727 O O . TRP A 1 85 ? 15.210 2.021 -5.632 1.00 97.88 85 TRP A O 1
ATOM 737 N N . LYS A 1 86 ? 16.498 3.430 -4.480 1.00 96.00 86 LYS A N 1
ATOM 738 C CA . LYS A 1 86 ? 17.613 2.495 -4.349 1.00 96.00 86 LYS A CA 1
ATOM 739 C C . LYS A 1 86 ? 17.623 1.858 -2.963 1.00 96.00 86 LYS A C 1
ATOM 741 O O . LYS A 1 86 ? 17.998 2.499 -1.983 1.00 96.00 86 LYS A O 1
ATOM 746 N N . SER A 1 87 ? 17.290 0.572 -2.899 1.00 92.69 87 SER A N 1
ATOM 747 C CA . SER A 1 87 ? 17.579 -0.245 -1.718 1.00 92.69 87 SER A CA 1
ATOM 748 C C . SER A 1 87 ? 19.069 -0.625 -1.672 1.00 92.69 87 SER A C 1
ATOM 750 O O . SER A 1 87 ? 19.776 -0.477 -2.676 1.00 92.69 87 SER A O 1
ATOM 752 N N . PRO A 1 88 ? 19.579 -1.135 -0.535 1.00 91.56 88 PRO A N 1
ATOM 753 C CA . PRO A 1 88 ? 20.958 -1.618 -0.452 1.00 91.56 88 PRO A CA 1
ATOM 754 C C . PRO A 1 88 ? 21.289 -2.718 -1.471 1.00 91.56 88 PRO A C 1
ATOM 756 O O . PRO A 1 88 ? 22.416 -2.781 -1.957 1.00 91.56 88 PRO A O 1
ATOM 759 N N . GLU A 1 89 ? 20.315 -3.571 -1.799 1.00 89.50 89 GLU A N 1
ATOM 760 C CA . GLU A 1 89 ? 20.518 -4.761 -2.633 1.00 89.50 89 GLU A CA 1
ATOM 761 C C . GLU A 1 89 ? 20.191 -4.517 -4.110 1.00 89.50 89 GLU A C 1
ATOM 763 O O . GLU A 1 89 ? 20.826 -5.090 -4.994 1.00 89.50 89 GLU A O 1
ATOM 768 N N . SER A 1 90 ? 19.196 -3.676 -4.398 1.00 92.06 90 SER A N 1
ATOM 769 C CA . SER A 1 90 ? 18.703 -3.461 -5.761 1.00 92.06 90 SER A CA 1
ATOM 770 C C . SER A 1 90 ? 17.930 -2.151 -5.926 1.00 92.06 90 SER A C 1
ATOM 772 O O . SER A 1 90 ? 17.589 -1.465 -4.959 1.00 92.06 90 SER A O 1
ATOM 774 N N . HIS A 1 91 ? 17.661 -1.789 -7.176 1.00 95.62 91 HIS A N 1
ATOM 775 C CA . HIS A 1 91 ? 16.741 -0.708 -7.499 1.00 95.62 91 HIS A CA 1
ATOM 776 C C . HIS A 1 91 ? 15.299 -1.228 -7.447 1.00 95.62 91 HIS A C 1
ATOM 778 O O . HIS A 1 91 ? 15.016 -2.312 -7.960 1.00 95.62 91 HIS A O 1
ATOM 784 N N . ILE A 1 92 ? 14.423 -0.478 -6.786 1.00 97.31 92 ILE A N 1
ATOM 785 C CA . ILE A 1 92 ? 13.069 -0.898 -6.441 1.00 97.31 92 ILE A CA 1
ATOM 786 C C . ILE A 1 92 ? 12.071 0.045 -7.098 1.00 97.31 92 ILE A C 1
ATOM 788 O O . ILE A 1 92 ? 12.177 1.256 -6.938 1.00 97.31 92 ILE A O 1
ATOM 792 N N . TYR A 1 93 ? 11.074 -0.530 -7.764 1.00 97.75 93 TYR A N 1
ATOM 793 C CA . TYR A 1 93 ? 9.914 0.163 -8.311 1.00 97.75 93 TYR A CA 1
ATOM 794 C C . TYR A 1 93 ? 8.701 -0.137 -7.440 1.00 97.75 93 TYR A C 1
ATOM 796 O O . TYR A 1 93 ? 8.438 -1.305 -7.126 1.00 97.75 93 TYR A O 1
ATOM 804 N N . GLN A 1 94 ? 7.960 0.897 -7.050 1.00 98.00 94 GLN A N 1
ATOM 805 C CA . GLN A 1 94 ? 6.771 0.756 -6.222 1.00 98.00 94 GLN A CA 1
ATOM 806 C C . GLN A 1 94 ? 5.572 1.491 -6.799 1.00 98.00 94 GLN A C 1
ATOM 808 O O . GLN A 1 94 ? 5.676 2.596 -7.327 1.00 98.00 94 GLN A O 1
ATOM 813 N N . LEU A 1 95 ? 4.419 0.852 -6.633 1.00 98.12 95 LEU A N 1
ATOM 814 C CA . LEU A 1 95 ? 3.110 1.428 -6.880 1.00 98.12 95 LEU A CA 1
ATOM 815 C C . LEU A 1 95 ? 2.341 1.381 -5.561 1.00 98.12 95 LEU A C 1
ATOM 817 O O . LEU A 1 95 ? 1.984 0.298 -5.092 1.00 98.12 95 LEU A O 1
ATOM 821 N N . ALA A 1 96 ? 2.147 2.539 -4.937 1.00 98.25 96 ALA A N 1
ATOM 822 C CA . ALA A 1 96 ? 1.513 2.667 -3.634 1.00 98.25 96 ALA A CA 1
ATOM 823 C C . ALA A 1 96 ? 0.174 3.398 -3.745 1.00 98.25 96 ALA A C 1
ATOM 825 O O . ALA A 1 96 ? 0.094 4.479 -4.322 1.00 98.25 96 ALA A O 1
ATOM 826 N N . VAL A 1 97 ? -0.870 2.830 -3.147 1.00 98.50 97 VAL A N 1
ATOM 827 C CA . VAL A 1 97 ? -2.174 3.474 -2.982 1.00 98.50 97 VAL A CA 1
ATOM 828 C C . VAL A 1 97 ? -2.404 3.733 -1.498 1.00 98.50 97 VAL A C 1
ATOM 830 O O . VAL A 1 97 ? -2.401 2.805 -0.689 1.00 98.50 97 VAL A O 1
ATOM 833 N N . LEU A 1 98 ? -2.588 5.001 -1.147 1.00 98.25 98 LEU A N 1
ATOM 834 C CA . LEU A 1 98 ? -2.905 5.474 0.195 1.00 98.25 98 LEU A CA 1
ATOM 835 C C . LEU A 1 98 ? -4.405 5.744 0.281 1.00 98.25 98 LEU A C 1
ATOM 837 O O . LEU A 1 98 ? -4.929 6.561 -0.479 1.00 98.25 98 LEU A O 1
ATOM 841 N N . TRP A 1 99 ? -5.081 5.070 1.208 1.00 97.50 99 TRP A N 1
ATOM 842 C CA . TRP A 1 99 ? -6.523 5.199 1.390 1.00 97.50 99 TRP A CA 1
ATOM 843 C C . TRP A 1 99 ? -6.893 5.174 2.872 1.00 97.50 99 TRP A C 1
ATOM 845 O O . TRP A 1 99 ? -6.701 4.176 3.567 1.00 97.50 99 TRP A O 1
ATOM 855 N N . ILE A 1 100 ? -7.427 6.286 3.367 1.00 95.62 100 ILE A N 1
ATOM 856 C CA . ILE A 1 100 ? -8.002 6.378 4.705 1.00 95.62 100 ILE A CA 1
ATOM 857 C C . ILE A 1 100 ? -9.367 5.690 4.720 1.00 95.62 100 ILE A C 1
ATOM 859 O O . ILE A 1 100 ? -10.284 6.067 3.992 1.00 95.62 100 ILE A O 1
ATOM 863 N N . VAL A 1 101 ? -9.493 4.689 5.586 1.00 92.50 101 VAL A N 1
ATOM 864 C CA . VAL A 1 101 ? -10.703 3.899 5.796 1.00 92.50 101 VAL A CA 1
ATOM 865 C C . VAL A 1 101 ? -10.992 3.857 7.294 1.00 92.50 101 VAL A C 1
ATOM 867 O O . VAL A 1 101 ? -10.210 3.331 8.089 1.00 92.50 101 VAL A O 1
ATOM 870 N N . GLY A 1 102 ? -12.116 4.451 7.701 1.00 89.75 102 GLY A N 1
ATOM 871 C CA . GLY A 1 102 ? -12.449 4.615 9.116 1.00 89.75 102 GLY A CA 1
ATOM 872 C C . GLY A 1 102 ? -11.383 5.436 9.851 1.00 89.75 102 GLY A C 1
ATOM 873 O O . GLY A 1 102 ? -11.151 6.595 9.525 1.00 89.75 102 GLY A O 1
ATOM 874 N N . LYS A 1 103 ? -10.731 4.833 10.853 1.00 89.69 103 LYS A N 1
ATOM 875 C CA . LYS A 1 103 ? -9.680 5.471 11.676 1.00 89.69 103 LYS A CA 1
ATOM 876 C C . LYS A 1 103 ? -8.258 5.045 11.302 1.00 89.69 103 LYS A C 1
ATOM 878 O O . LYS A 1 103 ? -7.332 5.211 12.100 1.00 89.69 103 LYS A O 1
ATOM 883 N N . GLN A 1 104 ? -8.077 4.451 10.128 1.00 93.38 104 GLN A N 1
ATOM 884 C CA . GLN A 1 104 ? -6.788 3.939 9.681 1.00 93.38 104 GLN A CA 1
ATOM 885 C C . GLN A 1 104 ? -6.467 4.432 8.279 1.00 93.38 104 GLN A C 1
ATOM 887 O O . GLN A 1 104 ? -7.336 4.497 7.416 1.00 93.38 104 GLN A O 1
ATOM 892 N N . LEU A 1 105 ? -5.192 4.712 8.043 1.00 96.00 105 LEU A N 1
ATOM 893 C CA . LEU A 1 105 ? -4.632 4.739 6.708 1.00 96.00 105 LEU A CA 1
ATOM 894 C C . LEU A 1 105 ? -4.242 3.315 6.309 1.00 96.00 105 LEU A C 1
ATOM 896 O O . LEU A 1 105 ? -3.436 2.671 6.987 1.00 96.00 105 LEU A O 1
ATOM 900 N N . LEU A 1 106 ? -4.800 2.850 5.197 1.00 97.56 106 LEU A N 1
ATOM 901 C CA . LEU A 1 106 ? -4.342 1.663 4.493 1.00 97.56 106 LEU A CA 1
ATOM 902 C C . LEU A 1 106 ? -3.342 2.084 3.418 1.00 97.56 106 LEU A C 1
ATOM 904 O O . LEU A 1 106 ? -3.604 2.995 2.631 1.00 97.56 106 LEU A O 1
ATOM 908 N N . THR A 1 107 ? -2.209 1.392 3.370 1.00 98.31 107 THR A N 1
ATOM 909 C CA . THR A 1 107 ? -1.223 1.542 2.300 1.00 98.31 107 THR A CA 1
ATOM 910 C C . THR A 1 107 ? -1.127 0.224 1.546 1.00 98.31 107 THR A C 1
ATOM 912 O O . THR A 1 107 ? -0.650 -0.778 2.077 1.00 98.31 107 THR A O 1
ATOM 915 N N . PHE A 1 108 ? -1.600 0.227 0.304 1.00 98.50 108 PHE A N 1
ATOM 916 C CA . PHE A 1 108 ? -1.520 -0.894 -0.625 1.00 98.50 108 PHE A CA 1
ATOM 917 C C . PHE A 1 108 ? -0.287 -0.705 -1.497 1.00 98.50 108 PHE A C 1
ATOM 919 O O . PHE A 1 108 ? -0.230 0.242 -2.271 1.00 98.50 108 PHE A O 1
ATOM 926 N N . THR A 1 109 ? 0.700 -1.581 -1.374 1.00 98.44 109 THR A N 1
ATOM 927 C CA . THR A 1 109 ? 1.997 -1.410 -2.028 1.00 98.44 109 THR A CA 1
ATOM 928 C C . THR A 1 109 ? 2.319 -2.602 -2.902 1.00 98.44 109 THR A C 1
ATOM 930 O O . THR A 1 109 ? 2.488 -3.712 -2.400 1.00 98.44 109 THR A O 1
ATOM 933 N N . PHE A 1 110 ? 2.467 -2.369 -4.200 1.00 98.25 110 PHE A N 1
ATOM 934 C CA . PHE A 1 110 ? 3.113 -3.314 -5.099 1.00 98.25 110 PHE A CA 1
ATOM 935 C C . PHE A 1 110 ? 4.587 -2.954 -5.233 1.00 98.25 110 PHE A C 1
ATOM 937 O O . PHE A 1 110 ? 4.921 -1.791 -5.440 1.00 98.25 110 PHE A O 1
ATOM 944 N N . THR A 1 111 ? 5.461 -3.949 -5.133 1.00 97.25 111 THR A N 1
ATOM 945 C CA . THR A 1 111 ? 6.916 -3.775 -5.206 1.00 97.25 111 THR A CA 1
ATOM 946 C C . THR A 1 111 ? 7.489 -4.701 -6.263 1.00 97.25 111 THR A C 1
ATOM 948 O O . THR A 1 111 ? 7.167 -5.886 -6.260 1.00 97.25 111 THR A O 1
ATOM 951 N N . SER A 1 112 ? 8.357 -4.179 -7.128 1.00 96.00 112 SER A N 1
ATOM 952 C CA . SER A 1 112 ? 9.033 -4.917 -8.198 1.00 96.00 112 SER A CA 1
ATOM 953 C C . SER A 1 112 ? 10.501 -4.504 -8.305 1.00 96.00 112 SER A C 1
ATOM 955 O O . SER A 1 112 ? 10.854 -3.356 -8.044 1.00 96.00 112 SER A O 1
ATOM 957 N N . THR A 1 113 ? 11.364 -5.420 -8.739 1.00 94.56 113 THR A N 1
ATOM 958 C CA . THR A 1 113 ? 12.776 -5.136 -9.067 1.00 94.56 113 THR A CA 1
ATOM 959 C C . THR A 1 113 ? 12.981 -4.709 -10.523 1.00 94.56 113 THR A C 1
ATOM 961 O O . THR A 1 113 ? 14.097 -4.397 -10.934 1.00 94.56 113 THR A O 1
ATOM 964 N N . ILE A 1 114 ? 11.907 -4.694 -11.315 1.00 93.12 114 ILE A N 1
ATOM 965 C CA . ILE A 1 114 ? 11.874 -4.208 -12.699 1.00 93.12 114 ILE A CA 1
ATOM 966 C C . ILE A 1 114 ? 10.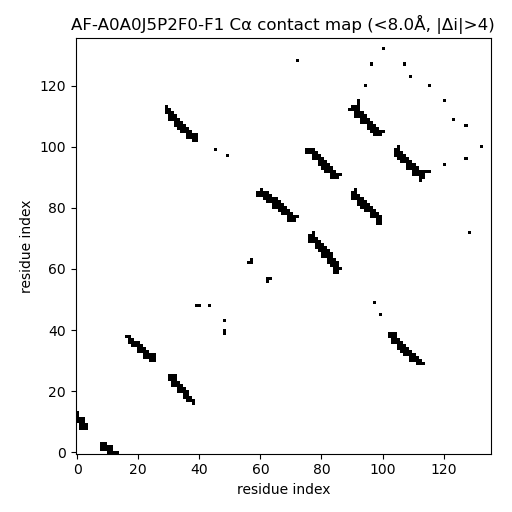708 -3.228 -12.900 1.00 93.12 114 ILE A C 1
ATOM 968 O O . ILE A 1 114 ? 9.688 -3.378 -12.217 1.00 93.12 114 ILE A O 1
ATOM 972 N N . PRO A 1 115 ? 10.810 -2.268 -13.841 1.00 94.12 115 PRO A N 1
ATOM 973 C CA . PRO A 1 115 ? 9.708 -1.363 -14.151 1.00 94.12 115 PRO A CA 1
ATOM 974 C C . PRO A 1 115 ? 8.437 -2.127 -14.529 1.00 94.12 115 PRO A C 1
ATOM 976 O O . PRO A 1 115 ? 8.490 -3.108 -15.276 1.00 94.12 115 PRO A O 1
ATOM 979 N N . LEU A 1 116 ? 7.293 -1.655 -14.038 1.00 93.75 116 LEU A N 1
ATOM 980 C CA . LEU A 1 116 ? 5.989 -2.190 -14.415 1.00 93.75 116 LEU A CA 1
ATOM 981 C C . LEU A 1 116 ? 5.541 -1.564 -15.737 1.00 93.75 116 LEU A C 1
ATOM 983 O O . LEU A 1 116 ? 5.613 -0.353 -15.922 1.00 93.75 116 LEU A O 1
ATOM 987 N N . THR A 1 117 ? 5.041 -2.387 -16.655 1.00 95.12 117 THR A N 1
ATOM 988 C CA . THR A 1 117 ? 4.337 -1.886 -17.845 1.00 95.12 117 THR A CA 1
ATOM 989 C C . THR A 1 117 ? 2.975 -1.308 -17.459 1.00 95.12 117 THR A C 1
ATOM 991 O O . THR A 1 117 ? 2.383 -1.752 -16.476 1.00 95.12 117 THR A O 1
ATOM 994 N N . GLU A 1 118 ? 2.420 -0.404 -18.269 1.00 95.38 118 GLU A N 1
ATOM 995 C CA . GLU A 1 118 ? 1.074 0.155 -18.036 1.00 95.38 118 GLU A CA 1
ATOM 996 C C . GLU A 1 118 ? 0.011 -0.937 -17.844 1.00 95.38 118 GLU A C 1
ATOM 998 O O . GLU A 1 118 ? -0.722 -0.923 -16.864 1.00 95.38 118 GLU A O 1
ATOM 1003 N N . SER A 1 119 ? 0.013 -1.981 -18.683 1.00 94.94 119 SER A N 1
ATOM 1004 C CA . SER A 1 119 ? -0.939 -3.094 -18.542 1.00 94.94 119 SER A CA 1
ATOM 1005 C C . SER A 1 119 ? -0.815 -3.859 -17.218 1.00 94.94 1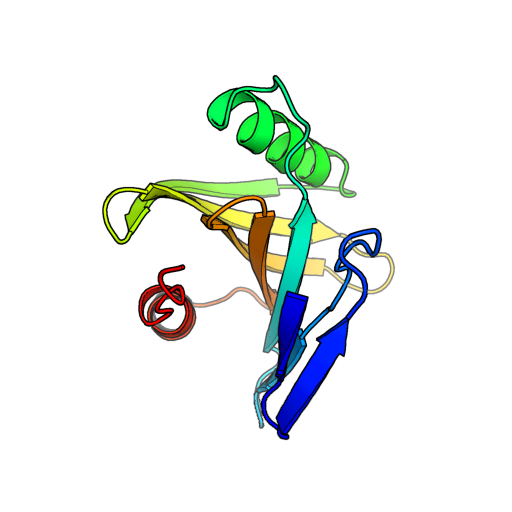19 SER A C 1
ATOM 1007 O O . SER A 1 119 ? -1.807 -4.368 -16.698 1.00 94.94 119 SER A O 1
ATOM 1009 N N . GLN A 1 120 ? 0.399 -3.958 -16.663 1.00 95.00 120 GLN A N 1
ATOM 1010 C CA . GLN A 1 120 ? 0.605 -4.572 -15.352 1.00 95.00 120 GLN A CA 1
ATOM 1011 C C . GLN A 1 120 ? 0.117 -3.642 -14.247 1.00 95.00 120 GLN A C 1
ATOM 1013 O O . GLN A 1 120 ? -0.540 -4.116 -13.324 1.00 95.00 120 GLN A O 1
ATOM 1018 N N . LYS A 1 121 ? 0.399 -2.337 -14.347 1.00 96.38 121 LYS A N 1
ATOM 1019 C CA . LYS A 1 121 ? -0.103 -1.342 -13.394 1.00 96.38 121 LYS A CA 1
ATOM 1020 C C . LYS A 1 121 ? -1.629 -1.356 -13.355 1.00 96.38 121 LYS A C 1
ATOM 1022 O O . LYS A 1 121 ? -2.183 -1.526 -12.276 1.00 96.38 121 LYS A O 1
ATOM 1027 N N . ASP A 1 122 ? -2.294 -1.318 -14.507 1.00 96.56 122 ASP A N 1
ATOM 1028 C CA . ASP A 1 122 ? -3.756 -1.384 -14.607 1.00 96.56 122 ASP A CA 1
ATOM 1029 C C . ASP A 1 122 ? -4.324 -2.642 -13.935 1.00 96.56 122 ASP A C 1
ATOM 1031 O O . ASP A 1 122 ? -5.270 -2.571 -13.148 1.00 96.56 122 ASP A O 1
ATOM 1035 N N . TYR A 1 123 ? -3.734 -3.811 -14.204 1.00 95.69 123 TYR A N 1
ATOM 1036 C CA . TYR A 1 123 ? -4.151 -5.065 -13.572 1.00 95.69 123 TYR A CA 1
ATOM 1037 C C . TYR A 1 123 ? -4.016 -5.018 -12.042 1.00 95.69 123 TYR A C 1
ATOM 1039 O O . TYR A 1 123 ? -4.944 -5.402 -11.331 1.00 95.69 123 TYR A O 1
ATOM 1047 N N . LEU A 1 124 ? -2.878 -4.540 -11.532 1.00 96.56 124 LEU A N 1
ATOM 1048 C CA . LEU A 1 124 ? -2.612 -4.465 -10.094 1.00 96.56 124 LEU A CA 1
ATOM 1049 C C . LEU A 1 124 ? -3.508 -3.426 -9.405 1.00 96.56 124 LEU A C 1
ATOM 1051 O O . LEU A 1 124 ? -4.053 -3.695 -8.335 1.00 96.56 124 LEU A O 1
ATOM 1055 N N . LEU A 1 125 ? -3.725 -2.268 -10.031 1.00 97.19 125 LEU A N 1
ATOM 1056 C CA . LEU A 1 125 ? -4.606 -1.223 -9.510 1.00 97.19 125 LEU A CA 1
ATOM 1057 C C . LEU A 1 125 ? -6.062 -1.681 -9.451 1.00 97.19 125 LEU A C 1
ATOM 1059 O O . LEU A 1 125 ? -6.732 -1.405 -8.460 1.00 97.19 125 LEU A O 1
ATOM 1063 N N . ASN A 1 126 ? -6.528 -2.466 -10.425 1.00 96.94 126 ASN A N 1
ATOM 1064 C CA . ASN A 1 126 ? -7.871 -3.049 -10.384 1.00 96.94 126 ASN A CA 1
ATOM 1065 C C . ASN A 1 126 ? -8.102 -3.943 -9.151 1.00 96.94 126 ASN A C 1
ATOM 1067 O O . ASN A 1 126 ? -9.224 -3.997 -8.651 1.00 96.94 126 ASN A O 1
ATOM 1071 N N . ILE A 1 127 ? -7.062 -4.596 -8.612 1.00 96.62 127 ILE A N 1
ATOM 1072 C CA . ILE A 1 127 ? -7.166 -5.345 -7.346 1.00 96.62 127 ILE A CA 1
ATOM 1073 C C . ILE A 1 127 ? -7.482 -4.384 -6.195 1.00 96.62 127 ILE A C 1
ATOM 1075 O O . ILE A 1 127 ? -8.404 -4.634 -5.423 1.00 96.62 127 ILE A O 1
ATOM 1079 N N . VAL A 1 128 ? -6.759 -3.265 -6.094 1.00 97.19 128 VAL A N 1
ATOM 1080 C CA . VAL A 1 128 ? -6.991 -2.263 -5.040 1.00 97.19 128 VAL A CA 1
ATOM 1081 C C . VAL A 1 128 ? -8.351 -1.590 -5.214 1.00 97.19 128 VAL A C 1
ATOM 1083 O O . VAL A 1 128 ? -9.067 -1.396 -4.238 1.00 97.19 128 VAL A O 1
ATOM 1086 N N . TYR A 1 129 ? -8.752 -1.287 -6.448 1.00 95.56 129 TYR A N 1
ATOM 1087 C CA . TYR A 1 129 ? -10.037 -0.645 -6.744 1.00 95.56 129 TYR A CA 1
ATOM 1088 C C . TYR A 1 129 ? -11.236 -1.556 -6.463 1.00 95.56 129 TYR A C 1
ATOM 1090 O O . TYR A 1 129 ? -12.341 -1.061 -6.260 1.00 95.56 129 TYR A O 1
ATOM 1098 N N . SER A 1 130 ? -11.018 -2.874 -6.404 1.00 96.00 130 SER A N 1
ATOM 1099 C CA . SER A 1 130 ? -12.024 -3.850 -5.976 1.00 96.00 130 SER A CA 1
ATOM 1100 C C . SER A 1 130 ? -12.180 -3.959 -4.455 1.00 96.00 130 SER A C 1
ATOM 1102 O O . SER A 1 130 ? -13.032 -4.709 -3.984 1.00 96.00 130 SER A O 1
ATOM 1104 N N . PHE A 1 131 ? -11.359 -3.250 -3.670 1.00 95.81 131 PHE A N 1
ATOM 1105 C CA . PHE A 1 131 ? -11.447 -3.283 -2.216 1.00 95.81 131 PHE A CA 1
ATOM 1106 C C . PHE A 1 131 ? -12.756 -2.653 -1.732 1.00 95.81 131 PHE A C 1
ATOM 1108 O O . PHE A 1 131 ? -13.063 -1.496 -2.023 1.00 95.81 131 PHE A O 1
ATOM 1115 N N . GLU A 1 132 ? -13.500 -3.419 -0.940 1.00 93.19 132 GLU A N 1
ATOM 1116 C CA . GLU A 1 132 ? -14.724 -2.985 -0.278 1.00 93.19 132 GLU A CA 1
ATOM 1117 C C . GLU A 1 132 ? -14.453 -2.851 1.228 1.00 93.19 132 GLU A C 1
ATOM 1119 O O . GLU A 1 132 ? -14.331 -3.863 1.926 1.00 93.19 132 GLU A O 1
ATOM 1124 N N . PRO A 1 133 ? -14.334 -1.617 1.754 1.00 89.31 133 PRO A N 1
ATOM 1125 C CA . PRO A 1 133 ? -14.361 -1.371 3.183 1.00 89.31 133 PRO A CA 1
ATOM 1126 C C . PRO A 1 133 ? -15.588 -2.020 3.815 1.00 89.31 133 PRO A C 1
ATOM 1128 O O . PRO A 1 133 ? -16.719 -1.802 3.381 1.00 89.31 133 PRO A O 1
ATOM 1131 N N . THR A 1 134 ? -15.387 -2.777 4.888 1.00 83.50 134 THR A N 1
ATOM 1132 C CA . THR A 1 134 ? -16.505 -3.174 5.740 1.00 83.50 134 THR A CA 1
ATOM 1133 C C . THR A 1 134 ? -17.084 -1.918 6.382 1.00 83.50 134 THR A C 1
ATOM 1135 O O . THR A 1 134 ? -16.398 -1.262 7.166 1.00 83.50 134 THR A O 1
ATOM 1138 N N . THR A 1 135 ? -18.324 -1.570 6.045 1.00 61.78 135 THR A N 1
ATOM 1139 C CA . THR A 1 135 ? -19.087 -0.538 6.756 1.00 61.78 135 THR A CA 1
ATOM 1140 C C . THR A 1 135 ? -19.273 -0.967 8.209 1.00 61.78 135 THR A C 1
ATOM 1142 O O . THR A 1 135 ? -19.815 -2.050 8.449 1.00 61.78 135 THR A O 1
ATOM 1145 N N . GLU A 1 136 ? -18.808 -0.145 9.153 1.00 52.84 136 GLU A N 1
ATOM 1146 C CA . GLU A 1 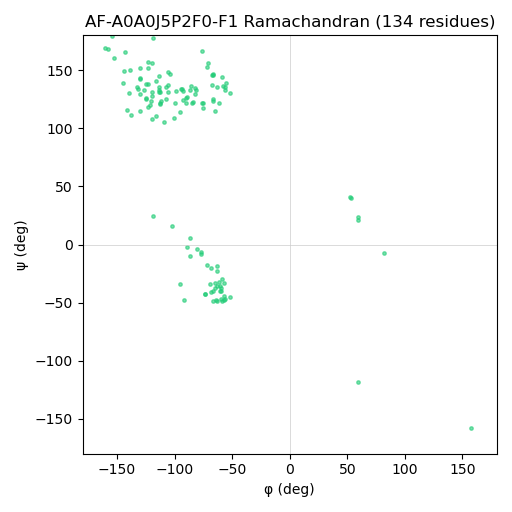136 ? -19.215 -0.237 10.564 1.00 52.84 136 GLU A CA 1
ATOM 1147 C C . GLU A 1 136 ? -20.680 0.180 10.747 1.00 52.84 136 GLU A C 1
ATOM 1149 O O . GLU A 1 136 ? -21.117 1.141 10.069 1.00 52.84 136 GLU A O 1
#

Radius of gyr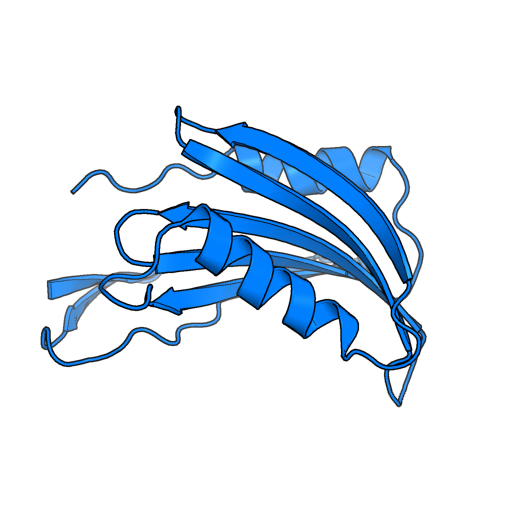ation: 15.76 Å; Cα contacts (8 Å, |Δi|>4): 214; chains: 1; bounding box: 40×35×42 Å

Solvent-accessible surface area (backbone atoms only — not comparable to full-atom values): 8036 Å² total; per-residue (Å²): 80,82,47,76,56,97,92,47,72,49,79,44,69,78,88,61,81,73,71,62,70,49,78,47,76,43,87,98,51,74,42,34,40,36,38,39,49,42,69,61,61,87,93,59,55,70,66,63,49,51,52,57,53,56,57,55,56,64,71,42,51,75,50,42,83,76,45,78,48,78,51,70,58,96,91,34,70,31,40,40,38,33,34,36,30,48,53,98,87,49,56,38,30,36,45,35,38,42,36,68,55,94,68,27,35,37,38,42,34,40,39,24,71,56,85,77,50,70,72,55,49,54,57,56,49,51,58,63,71,66,62,75,80,82,82,130

Foldseek 3Di:
DWDDDPVGIDDDDPPDDDFDKDWDDDPPAQKIKIKTKDFADPPDDPVVVVVVVVVVQVPAAAKDWPDWDWDDAPNFIKIWTWIWGDDPVAIKTKIWIWTDDDRIIMIIIMIGRDDDDPVRVVVSVVVVSPDDRDDD

Secondary structure (DSSP, 8-state):
-EEEETTEEEE--TTPPP--EEEEE-TT-S-EEEEEEEEPPTT--HHHHHHHHHHHHTTSTT-EEEEEEEEEETTEEEEEEEEEEE-SSSEEEEEEEEEEETTEEEEEEEEESSPPPHHHHHHHHHHHHT------